Protein 4YMY (pdb70)

Radius of gyration: 15.15 Å; Cα contacts (8 Å, |Δi|>4): 437; chains: 1; bounding box: 40×34×37 Å

Organism: Arabidopsis thaliana (NCBI:txid3702)

GO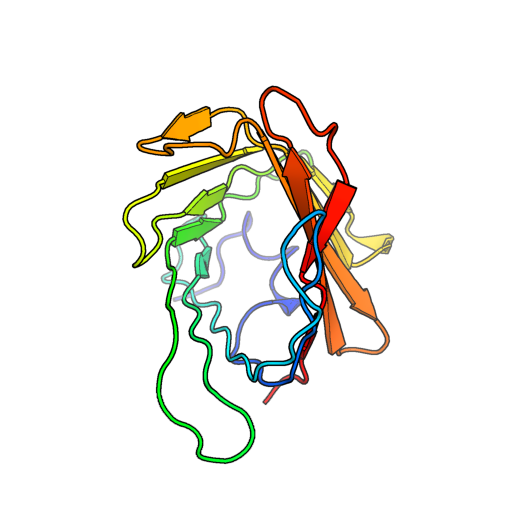 terms:
  GO:0062213 peroxynitrite isomerase activity (F, EXP)
  GO:0005829 cytosol (C, HDA)

Structure (mmCIF, N/CA/C/O backbone):
data_4YMY
#
_entry.id   4YMY
#
_cell.length_a   59.654
_cell.length_b   79.28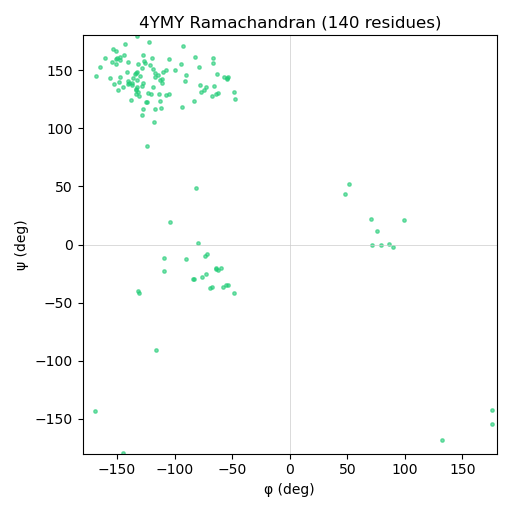5
_cell.length_c   36.409
_cell.angle_alpha   90.00
_cell.angle_beta   90.00
_cell.angle_gamma   90.00
#
_symmetry.space_group_name_H-M   'P 21 21 2'
#
loop_
_entity.id
_entity.type
_entity.pdbx_description
1 polymer 'UPF0678 fatty acid-binding protein-like protein At1g79260'
2 non-polymer GLYCEROL
3 water water
#
loop_
_atom_site.group_PDB
_atom_site.id
_atom_site.type_symbol
_atom_site.label_atom_id
_atom_site.label_alt_id
_atom_site.label_comp_id
_atom_site.label_asym_id
_atom_site.label_entity_id
_atom_site.label_seq_id
_atom_site.pdbx_PDB_ins_code
_atom_site.Cartn_x
_atom_site.Cartn_y
_atom_site.Cartn_z
_atom_site.occupancy
_atom_site.B_iso_or_equiv
_atom_site.auth_seq_id
_atom_site.auth_comp_id
_atom_site.auth_asym_id
_atom_site.auth_atom_id
_atom_site.pdbx_PDB_model_num
ATOM 1 N N . PRO A 1 22 ? -11.910 68.379 29.627 1.00 42.19 14 PRO A N 1
ATOM 2 C CA . PRO A 1 22 ? -12.590 67.655 28.539 1.00 33.53 14 PRO A CA 1
ATOM 3 C C . PRO A 1 22 ? -11.971 66.299 28.190 1.00 25.96 14 PRO A C 1
ATOM 4 O O . PRO A 1 22 ? -10.746 66.133 28.244 1.00 26.09 14 PRO A O 1
ATOM 8 N N . PRO A 1 23 ? -12.806 65.348 27.841 1.00 25.59 15 PRO A N 1
ATOM 9 C CA . PRO A 1 23 ? -12.230 64.074 27.444 1.00 22.22 15 PRO A CA 1
ATOM 10 C C . PRO A 1 23 ? -11.450 64.198 26.147 1.00 17.65 15 PRO A C 1
ATOM 11 O O . PRO A 1 23 ? -11.745 65.053 25.314 1.00 19.66 15 PRO A O 1
ATOM 15 N N . VAL A 1 24 ? -10.489 63.292 25.923 1.00 17.10 16 VAL A N 1
ATOM 16 C CA . VAL A 1 24 ? -9.794 63.217 24.696 1.00 15.13 16 VAL A CA 1
ATOM 17 C C . VAL A 1 24 ? -10.725 62.751 23.566 1.00 14.07 16 VAL A C 1
ATOM 18 O O . VAL A 1 24 ? -11.386 61.713 23.688 1.00 16.14 16 VAL A O 1
ATOM 22 N N . HIS A 1 25 ? -10.768 63.480 22.474 1.00 12.78 17 HIS A N 1
ATOM 23 C CA . HIS A 1 25 ? -11.604 63.133 21.347 1.00 12.32 17 HIS A CA 1
ATOM 24 C C . HIS A 1 25 ? -11.126 61.783 20.786 1.00 11.94 17 HIS A C 1
ATOM 25 O O . HIS A 1 25 ? -9.917 61.538 20.713 1.00 12.39 17 HIS A O 1
ATOM 32 N N . PRO A 1 26 ? -12.025 60.947 20.261 1.00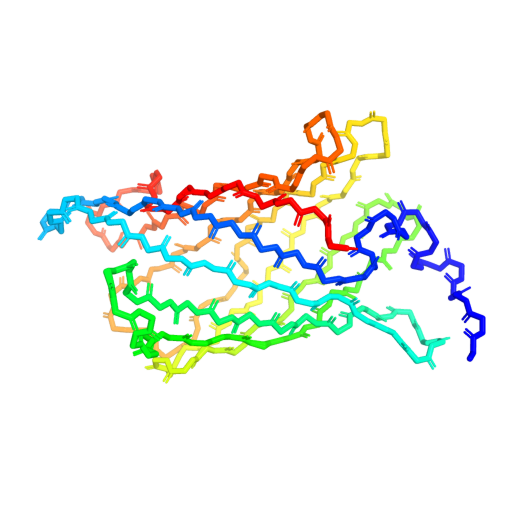 12.71 18 PRO A N 1
ATOM 33 C CA . PRO A 1 26 ? -11.611 59.672 19.657 1.00 13.21 18 PRO A CA 1
ATOM 34 C C . PRO A 1 26 ? -10.554 59.856 18.603 1.00 11.94 18 PRO A C 1
ATOM 35 O O . PRO A 1 26 ? -9.778 58.839 18.357 1.00 12.55 18 PRO A O 1
ATOM 39 N N . PHE A 1 27 ? -10.550 60.936 17.801 1.00 11.52 19 PHE A N 1
ATOM 40 C CA . PHE A 1 27 ? -9.545 61.073 16.757 1.00 11.06 19 PHE A CA 1
ATOM 41 C C . PHE A 1 27 ? -8.160 61.404 17.322 1.00 10.71 19 PHE A C 1
ATOM 42 O O . PHE A 1 27 ? -7.162 61.167 16.666 1.00 11.73 19 PHE A O 1
ATOM 50 N N . VAL A 1 28 ? -8.145 62.017 18.514 1.00 11.45 20 VAL A N 1
ATOM 51 C CA . VAL A 1 28 ? -6.893 62.396 19.167 1.00 11.10 20 VAL A CA 1
ATOM 52 C C . VAL A 1 28 ? -6.289 61.261 19.953 1.00 11.79 20 VAL A C 1
ATOM 53 O O . VAL A 1 28 ? -5.078 61.188 20.145 1.00 12.03 20 VAL A O 1
ATOM 57 N N . ALA A 1 29 ? -7.142 60.345 20.470 1.00 12.52 21 ALA A N 1
ATOM 58 C CA . ALA A 1 29 ? -6.670 59.288 21.349 1.00 13.95 21 ALA A CA 1
ATOM 59 C C . ALA A 1 29 ? -5.441 58.518 20.844 1.00 12.64 21 ALA A C 1
ATOM 60 O O . ALA A 1 29 ? -4.583 58.231 21.650 1.00 13.58 21 ALA A O 1
ATOM 62 N N . PRO A 1 30 ? -5.356 58.173 19.543 1.00 12.96 22 PRO A N 1
ATOM 63 C CA . PRO A 1 30 ? -4.161 57.433 19.116 1.00 13.57 22 PRO A CA 1
ATOM 64 C C . PRO A 1 30 ? -2.854 58.189 19.296 1.00 13.09 22 PRO A C 1
ATOM 65 O O . PRO A 1 30 ? -1.782 57.576 19.304 1.00 15.08 22 PRO A O 1
ATOM 69 N N . LEU A 1 31 ? -2.925 59.510 19.370 1.00 12.15 23 LEU A N 1
ATOM 70 C CA . LEU A 1 31 ? -1.765 60.381 19.568 1.00 11.97 23 LEU A CA 1
ATOM 71 C C . LEU A 1 31 ? -1.696 60.911 20.990 1.00 11.78 23 LEU A C 1
ATOM 72 O O . LEU A 1 31 ? -0.966 61.861 21.257 1.00 12.07 23 LEU A O 1
ATOM 77 N N . SER A 1 32 ? -2.382 60.256 21.944 1.00 12.18 24 SER A N 1
ATOM 78 C CA . SER A 1 32 ? -2.391 60.778 23.298 1.00 13.17 24 SER A CA 1
ATOM 79 C C . SER A 1 32 ? -1.015 60.760 23.914 1.00 13.07 24 SER A C 1
ATOM 80 O O . SER A 1 32 ? -0.794 61.563 24.837 1.00 13.63 24 SER A O 1
ATOM 83 N N . TYR A 1 33 ? -0.077 59.933 23.408 1.00 13.38 25 TYR A N 1
ATOM 84 C CA . TYR A 1 33 ? 1.287 59.914 23.909 1.00 14.08 25 TYR A CA 1
ATOM 85 C C . TYR A 1 33 ? 1.976 61.272 23.753 1.00 13.24 25 TYR A C 1
ATOM 86 O O . TYR A 1 33 ? 2.959 61.528 24.432 1.00 15.14 25 TYR A O 1
ATOM 95 N N . LEU A 1 34 ? 1.477 62.138 22.857 1.00 11.88 26 LEU A N 1
ATOM 96 C CA . LEU A 1 34 ? 2.068 63.471 22.699 1.00 11.38 26 LEU A CA 1
ATOM 97 C C . LEU A 1 34 ? 1.696 64.430 23.797 1.00 10.83 26 LEU A C 1
ATOM 98 O O . LEU A 1 34 ? 2.392 65.421 24.022 1.00 11.01 26 LEU A O 1
ATOM 103 N N . LEU A 1 35 ? 0.536 64.249 24.407 1.00 11.25 27 LEU A N 1
ATOM 104 C CA . LEU A 1 35 ? -0.034 65.278 25.265 1.00 11.42 27 LEU A CA 1
ATOM 105 C C . LEU A 1 35 ? 0.838 65.521 26.467 1.00 11.45 27 LEU A C 1
ATOM 106 O O . LEU A 1 35 ? 1.198 64.571 27.188 1.00 13.56 27 LEU A O 1
ATOM 111 N N . GLY A 1 36 ? 1.164 66.780 26.724 1.00 11.27 28 GLY A N 1
ATOM 112 C CA . GLY A 1 36 ? 2.072 67.159 27.789 1.00 12.20 28 GLY A CA 1
ATOM 113 C C . GLY A 1 36 ? 3.108 68.140 27.288 1.00 9.82 28 GLY A C 1
ATOM 114 O O . GLY A 1 36 ? 2.978 68.704 26.211 1.00 11.10 28 GLY A O 1
ATOM 115 N N . THR A 1 37 ? 4.114 68.339 28.120 1.00 9.95 29 THR A N 1
ATOM 116 C CA . THR A 1 37 ? 5.200 69.260 27.819 1.00 9.99 29 THR A CA 1
ATOM 117 C C . THR A 1 37 ? 6.484 68.462 27.725 1.00 9.58 29 THR A C 1
ATOM 118 O O . THR A 1 37 ? 6.697 67.503 28.500 1.00 10.43 29 THR A O 1
ATOM 122 N N . TRP A 1 38 ? 7.354 68.868 26.818 1.00 9.70 30 TRP A N 1
ATOM 123 C CA . TRP A 1 38 ? 8.564 68.189 26.449 1.00 9.79 30 TRP A CA 1
ATOM 124 C C . TRP A 1 38 ? 9.700 69.207 26.430 1.00 9.73 30 TRP A C 1
ATOM 125 O O . TRP A 1 38 ? 9.493 70.333 25.972 1.00 10.44 30 TRP A O 1
ATOM 136 N N . ARG A 1 39 ? 10.893 68.816 26.881 1.00 9.50 31 ARG A N 1
ATOM 137 C CA . ARG A 1 39 ? 12.032 69.743 26.818 1.00 9.56 31 ARG A CA 1
ATOM 138 C C . ARG A 1 39 ? 13.282 68.973 26.425 1.00 9.50 31 ARG A C 1
ATOM 139 O O . ARG A 1 39 ? 13.546 67.877 26.985 1.00 10.18 31 ARG A O 1
ATOM 147 N N . GLY A 1 40 ? 14.080 69.536 25.553 1.00 10.12 32 GLY A N 1
ATOM 148 C CA . GLY A 1 40 ? 15.352 68.924 25.190 1.00 10.82 32 GLY A CA 1
ATOM 149 C C . GLY A 1 40 ? 16.201 69.867 24.382 1.00 10.57 32 GLY A C 1
ATOM 150 O O . GLY A 1 40 ? 16.191 71.075 24.630 1.00 11.57 32 GLY A O 1
ATOM 151 N N . GLN A 1 41 ? 16.910 69.314 23.428 1.00 12.14 33 GLN A N 1
ATOM 152 C CA . GLN A 1 41 ? 17.858 70.109 22.670 1.00 13.66 33 GLN A CA 1
ATOM 153 C C . GLN A 1 41 ? 17.983 69.544 21.308 1.00 12.29 33 GLN A C 1
ATOM 154 O O . GLN A 1 41 ? 17.614 68.385 21.052 1.00 13.08 33 GLN A O 1
ATOM 160 N N . GLY A 1 42 ? 18.463 70.388 20.424 1.00 13.44 34 GLY A N 1
ATOM 161 C CA . GLY A 1 42 ? 18.604 70.006 19.041 1.00 14.26 34 GLY A CA 1
ATOM 162 C C . GLY A 1 42 ? 19.816 70.606 18.380 1.00 14.07 34 GLY A C 1
ATOM 163 O O . GLY A 1 42 ? 20.587 71.341 19.008 1.00 14.66 34 GLY A O 1
ATOM 164 N N . GLU A 1 43 ? 19.971 70.286 17.126 1.00 15.71 35 GLU A N 1
ATOM 165 C CA . GLU A 1 43 ? 21.088 70.736 16.318 1.00 16.78 35 GLU A CA 1
ATOM 166 C C . GLU A 1 43 ? 20.575 71.082 14.967 1.00 16.59 35 GLU A C 1
ATOM 167 O O . GLU A 1 43 ? 19.740 70.373 14.402 1.00 16.77 35 GLU A O 1
ATOM 173 N N . GLY A 1 44 ? 21.078 72.178 14.396 1.00 17.17 36 GLY A N 1
ATOM 174 C CA . GLY A 1 44 ? 20.770 72.570 13.029 1.00 17.60 36 GLY A CA 1
ATOM 175 C C . GLY A 1 44 ? 22.025 72.614 12.182 1.00 18.88 36 GLY A C 1
ATOM 176 O O . GLY A 1 44 ? 23.130 72.946 12.684 1.00 19.59 36 GLY A O 1
ATOM 177 N N . GLU A 1 45 ? 21.852 72.376 10.921 1.00 19.36 37 GLU A N 1
ATOM 178 C CA . GLU A 1 45 ? 22.909 72.483 9.944 1.00 21.84 37 GLU A CA 1
ATOM 179 C C . GLU A 1 45 ? 22.303 72.424 8.589 1.00 21.66 37 GLU A C 1
ATOM 180 O O . GLU A 1 45 ? 21.384 71.633 8.370 1.00 22.28 37 GLU A O 1
ATOM 186 N N . TYR A 1 46 ? 22.857 73.165 7.632 1.00 21.95 38 TYR A N 1
ATOM 187 C CA . TYR A 1 46 ? 22.273 73.207 6.288 1.00 22.50 38 TYR A CA 1
ATOM 188 C C . TYR A 1 46 ? 23.355 73.807 5.398 1.00 25.26 38 TYR A C 1
ATOM 189 O O . TYR A 1 46 ? 24.164 74.590 5.914 1.00 26.81 38 TYR A O 1
ATOM 198 N N . PRO A 1 47 ? 23.371 73.475 4.079 1.00 25.75 39 PRO A N 1
ATOM 199 C CA . PRO A 1 47 ? 24.324 74.202 3.232 1.00 29.53 39 PRO A CA 1
ATOM 200 C C . PRO A 1 47 ? 24.259 75.689 3.460 1.00 31.41 39 PRO A C 1
ATOM 201 O O . PRO A 1 47 ? 23.186 76.321 3.444 1.00 32.80 39 PRO A O 1
ATOM 205 N N . THR A 1 48 ? 25.453 76.271 3.651 1.00 34.33 40 THR A N 1
ATOM 206 C CA . THR A 1 48 ? 25.682 77.705 3.979 1.00 38.46 40 THR A CA 1
ATOM 207 C C . THR A 1 48 ? 25.302 78.182 5.403 1.00 35.35 40 THR A C 1
ATOM 208 O O . THR A 1 48 ? 25.519 79.365 5.740 1.00 42.81 40 THR A O 1
ATOM 212 N N . ILE A 1 49 ? 24.801 77.284 6.222 1.00 31.01 41 ILE A N 1
ATOM 213 C CA . ILE A 1 49 ? 24.452 77.559 7.562 1.00 30.65 41 ILE A CA 1
ATOM 214 C C . ILE A 1 49 ? 25.318 76.692 8.482 1.00 29.51 41 ILE A C 1
ATOM 215 O O . ILE A 1 49 ? 25.011 75.470 8.649 1.00 29.48 41 ILE A O 1
ATOM 220 N N . PRO A 1 50 ? 26.314 77.312 9.137 1.00 29.91 42 PRO A N 1
ATOM 221 C CA . PRO A 1 50 ? 27.153 76.551 10.040 1.00 27.30 42 PRO A CA 1
ATOM 222 C C . PRO A 1 50 ? 26.352 75.861 11.136 1.00 23.60 42 PRO A C 1
ATOM 223 O O . PRO A 1 50 ? 25.327 76.369 11.543 1.00 25.47 42 PRO A O 1
ATOM 227 N N . SER A 1 51 ? 26.796 74.657 11.515 1.00 25.02 43 SER A N 1
ATOM 228 C CA . SER A 1 51 ? 26.106 73.936 12.566 1.00 24.09 43 SER A CA 1
ATOM 229 C C . SER A 1 51 ? 25.927 74.721 13.840 1.00 22.18 43 SER A C 1
ATOM 230 O O . SER A 1 51 ? 26.802 75.502 14.240 1.00 25.10 43 SER A O 1
ATOM 233 N N . PHE A 1 52 ? 24.790 74.516 14.497 1.00 20.93 44 PHE A N 1
ATOM 234 C CA . PHE A 1 52 ? 24.480 75.217 15.719 1.00 19.99 44 PHE A CA 1
ATOM 235 C C . PHE A 1 52 ? 23.596 74.288 16.565 1.00 18.88 44 PHE A C 1
ATOM 236 O O . PHE A 1 52 ? 23.028 73.343 16.080 1.00 20.20 44 PHE A O 1
ATOM 244 N N . ARG A 1 53 ? 23.557 74.583 17.837 1.00 17.87 45 ARG A N 1
ATOM 245 C CA A ARG A 1 53 ? 22.726 73.870 18.793 0.55 17.00 45 ARG A CA 1
ATOM 246 C CA B ARG A 1 53 ? 22.732 73.871 18.796 0.45 16.86 45 ARG A CA 1
ATOM 247 C C . ARG A 1 53 ? 21.738 74.790 19.467 1.00 16.61 45 ARG A C 1
ATOM 248 O O . ARG A 1 53 ? 21.945 75.989 19.505 1.00 19.65 45 ARG A O 1
ATOM 263 N N . TYR A 1 54 ? 20.650 74.217 20.001 1.00 14.77 46 TYR A N 1
ATOM 264 C CA . TYR A 1 54 ? 19.611 75.027 20.592 1.00 14.74 46 TYR A CA 1
ATOM 265 C C . TYR A 1 54 ? 18.870 74.167 21.636 1.00 12.96 46 TYR A C 1
ATOM 266 O O . TYR A 1 54 ? 18.855 72.960 21.553 1.00 13.84 46 TYR A O 1
ATOM 275 N N . GLY A 1 55 ? 18.236 74.856 22.571 1.00 12.46 47 GLY A N 1
ATOM 276 C CA . GLY A 1 55 ? 17.281 74.204 23.447 1.00 11.80 47 GLY A CA 1
ATOM 277 C C . GLY A 1 55 ? 15.873 74.348 22.896 1.00 10.86 47 GLY A C 1
ATOM 278 O O . GLY A 1 55 ? 15.603 75.276 22.133 1.00 11.39 47 GLY A O 1
ATOM 279 N N . GLU A 1 56 ? 14.999 73.431 23.276 1.00 10.57 48 GLU A N 1
ATOM 280 C CA . GLU A 1 56 ? 13.639 73.427 22.731 1.00 10.32 48 GLU A CA 1
ATOM 281 C C . GLU A 1 56 ? 12.661 72.923 23.753 1.00 9.72 48 GLU A C 1
ATOM 282 O O . GLU A 1 56 ? 12.936 71.973 24.499 1.00 10.34 48 GLU A O 1
ATOM 288 N N . GLU A 1 57 ? 11.464 73.509 23.743 1.00 9.73 49 GLU A N 1
ATOM 289 C CA . GLU A 1 57 ? 10.330 73.077 24.564 1.00 9.70 49 GLU A CA 1
ATOM 290 C C . GLU A 1 57 ? 9.115 73.001 23.657 1.00 9.70 49 GLU A C 1
ATOM 291 O O . GLU A 1 57 ? 8.870 73.915 22.857 1.00 11.13 49 GLU A O 1
ATOM 297 N N . ILE A 1 58 ? 8.343 71.923 23.783 1.00 10.10 50 ILE A N 1
ATOM 298 C CA . ILE A 1 58 ? 7.107 71.721 23.043 1.00 10.32 50 ILE A CA 1
ATOM 299 C C . ILE A 1 58 ? 5.996 71.388 23.993 1.00 10.08 50 ILE A C 1
ATOM 300 O O . ILE A 1 58 ? 6.177 70.552 24.901 1.00 11.28 50 ILE A O 1
ATOM 305 N N . ARG A 1 59 ? 4.833 71.974 23.802 1.00 10.13 51 ARG A N 1
ATOM 306 C CA A ARG A 1 59 ? 3.636 71.550 24.509 0.29 10.48 51 ARG A CA 1
ATOM 307 C CA B ARG A 1 59 ? 3.627 71.561 24.513 0.71 10.32 51 ARG A CA 1
ATOM 308 C C . ARG A 1 59 ? 2.583 71.136 23.506 1.00 9.90 51 ARG A C 1
ATOM 309 O O . ARG A 1 59 ? 2.296 71.853 22.538 1.00 10.82 51 ARG A O 1
ATOM 324 N N . PHE A 1 60 ? 1.984 69.980 23.764 1.00 9.69 52 PHE A N 1
ATOM 325 C CA . PHE A 1 60 ? 0.804 69.497 23.059 1.00 9.78 52 PHE A CA 1
ATOM 326 C C . PHE A 1 60 ? -0.352 69.471 24.036 1.00 10.09 52 PHE A C 1
ATOM 327 O O . PHE A 1 60 ? -0.224 68.896 25.133 1.00 11.02 52 PHE A O 1
ATOM 335 N N . SER A 1 61 ? -1.475 70.059 23.656 1.00 9.95 53 SER A N 1
ATOM 336 C CA . SER A 1 61 ? -2.635 70.150 24.522 1.00 10.82 53 SER A CA 1
ATOM 337 C C . SER A 1 61 ? -3.904 69.982 23.698 1.00 10.09 53 SER A C 1
ATOM 338 O O . SER A 1 61 ? -3.858 69.956 22.476 1.00 10.27 53 SER A O 1
ATOM 341 N N . HIS A 1 62 ? -5.043 69.884 24.372 1.00 11.43 54 HIS A N 1
ATOM 342 C CA . HIS A 1 62 ? -6.298 69.745 23.631 1.00 11.42 54 HIS A CA 1
ATOM 343 C C . HIS A 1 62 ? -7.432 70.301 24.475 1.00 12.14 54 HIS A C 1
ATOM 344 O O . HIS A 1 62 ? -7.295 70.497 25.674 1.00 13.81 54 HIS A O 1
ATOM 351 N N . SER A 1 63 ? -8.590 70.454 23.811 1.00 12.66 55 SER A N 1
ATOM 352 C CA A SER A 1 63 ? -9.795 70.951 24.485 0.54 14.96 55 SER A CA 1
ATOM 353 C CA B SER A 1 63 ? -9.814 70.994 24.404 0.46 13.79 55 SER A CA 1
ATOM 354 C C . SER A 1 63 ? -11.011 70.120 24.098 1.00 14.24 55 SER A C 1
ATOM 355 O O . SER A 1 63 ? -12.134 70.625 24.056 1.00 16.31 55 SER A O 1
ATOM 360 N N . GLY A 1 64 ? -10.790 68.835 23.810 1.00 13.39 56 GLY A N 1
ATOM 361 C CA . GLY A 1 64 ? -11.874 67.887 23.506 1.00 13.81 56 GLY A CA 1
ATOM 362 C C . GLY A 1 64 ? -12.325 67.844 22.076 1.00 13.18 56 GLY A C 1
ATOM 363 O O . GLY A 1 64 ? -13.245 67.103 21.728 1.00 14.84 56 GLY A O 1
ATOM 364 N N . LYS A 1 65 ? -11.697 68.643 21.231 1.00 12.78 57 LYS A N 1
ATOM 365 C CA . LYS A 1 65 ? -11.989 68.660 19.797 1.00 12.82 57 LYS A CA 1
ATOM 366 C C . LYS A 1 65 ? -11.038 67.689 19.098 1.00 11.77 57 LYS A C 1
ATOM 367 O O . LYS A 1 65 ? -10.056 67.232 19.707 1.00 11.44 57 LYS A O 1
ATOM 373 N N . PRO A 1 66 ? -11.248 67.412 17.807 1.00 11.77 58 PRO A N 1
ATOM 374 C CA . PRO A 1 66 ? -10.353 66.501 17.081 1.00 11.19 58 PRO A CA 1
ATOM 375 C C . PRO A 1 66 ? -9.094 67.192 16.621 1.00 10.29 58 PRO A C 1
ATOM 376 O O . PRO A 1 66 ? -8.698 67.119 15.442 1.00 11.31 58 PRO A O 1
ATOM 380 N N . VAL A 1 67 ? -8.461 67.906 17.537 1.00 9.88 59 VAL A N 1
ATOM 381 C CA . VAL A 1 67 ? -7.338 68.794 17.244 1.00 9.77 59 VAL A CA 1
ATOM 382 C C . VAL A 1 67 ? -6.441 68.788 18.468 1.00 9.39 59 VAL A C 1
ATOM 383 O O . VAL A 1 67 ? -6.906 68.812 19.610 1.00 10.84 59 VAL A O 1
ATOM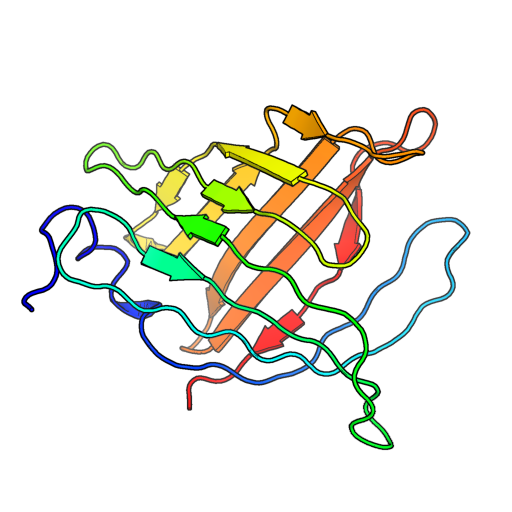 387 N N . ILE A 1 68 ? -5.127 68.775 18.211 1.00 9.28 60 ILE A N 1
ATOM 388 C CA . ILE A 1 68 ? -4.116 68.932 19.243 1.00 9.49 60 ILE A CA 1
ATOM 389 C C . ILE A 1 68 ? -3.425 70.272 18.990 1.00 8.93 60 ILE A C 1
ATOM 390 O O . ILE A 1 68 ? -2.904 70.506 17.903 1.00 9.92 60 ILE A O 1
ATOM 395 N N . ALA A 1 69 ? -3.436 71.157 19.989 1.00 8.89 61 ALA A N 1
ATOM 396 C CA . ALA A 1 69 ? -2.694 72.408 19.902 1.00 9.07 61 ALA A CA 1
ATOM 397 C C . ALA A 1 69 ? -1.217 72.126 20.176 1.00 8.73 61 ALA A C 1
ATOM 398 O O . ALA A 1 69 ? -0.881 71.384 21.082 1.00 10.24 61 ALA A O 1
ATOM 400 N N . TYR A 1 70 ? -0.368 72.754 19.371 1.00 8.86 62 TYR A N 1
ATOM 401 C CA . TYR A 1 70 ? 1.077 72.628 19.405 1.00 8.74 62 TYR A CA 1
ATOM 402 C C . TYR A 1 70 ? 1.682 74.005 19.658 1.00 8.74 62 TYR A C 1
ATOM 403 O O . TYR A 1 70 ? 1.361 74.960 18.923 1.00 9.20 62 TYR A O 1
ATOM 412 N N . THR A 1 71 ? 2.571 74.119 20.619 1.00 8.84 63 THR A N 1
ATOM 413 C CA . THR A 1 71 ? 3.317 75.337 20.845 1.00 10.58 63 THR A CA 1
ATOM 414 C C . THR A 1 71 ? 4.747 74.979 21.110 1.00 11.29 63 THR A C 1
ATOM 415 O O . THR A 1 71 ? 5.036 73.980 21.806 1.00 14.80 63 THR A O 1
ATOM 422 N N . GLN A 1 72 ? 5.662 75.734 20.559 1.00 10.88 64 GLN A N 1
ATOM 423 C CA . GLN A 1 72 ? 7.085 75.419 20.640 1.00 10.48 64 GLN A CA 1
ATOM 424 C C . GLN A 1 72 ? 7.880 76.675 20.820 1.00 10.23 64 GLN A C 1
ATOM 425 O O . GLN A 1 72 ? 7.503 77.763 20.314 1.00 10.98 64 GLN A O 1
ATOM 431 N N . LYS A 1 73 ? 8.984 76.569 21.523 1.00 10.64 65 LYS A N 1
ATOM 432 C CA A LYS A 1 73 ? 9.950 77.644 21.590 0.50 11.33 65 LYS A CA 1
ATOM 433 C CA B LYS A 1 73 ? 9.949 77.649 21.586 0.50 11.32 65 LYS A CA 1
ATOM 434 C C . LYS A 1 73 ? 11.336 77.061 21.658 1.00 11.06 65 LYS A C 1
ATOM 435 O O . LYS A 1 73 ? 11.552 75.938 22.074 1.00 11.24 65 LYS A O 1
ATOM 446 N N . THR A 1 74 ? 12.284 77.878 21.226 1.00 11.58 66 THR A N 1
ATOM 447 C CA . THR A 1 74 ? 13.681 77.543 21.297 1.00 11.73 66 THR A CA 1
ATOM 448 C C . THR A 1 74 ? 14.484 78.632 21.984 1.00 12.42 66 THR A C 1
ATOM 449 O O . THR A 1 74 ? 14.000 79.775 22.131 1.00 13.77 66 THR A O 1
ATOM 453 N N . TRP A 1 75 ? 15.685 78.284 22.407 1.00 12.67 67 TRP A N 1
ATOM 454 C CA . TRP A 1 75 ? 16.559 79.238 23.116 1.00 13.60 67 TRP A CA 1
ATOM 455 C C . TRP A 1 75 ? 17.991 78.888 22.853 1.00 14.47 67 TRP A C 1
ATOM 456 O O . TRP A 1 75 ? 18.348 77.777 22.415 1.00 14.95 67 TRP A O 1
ATOM 467 N N . LYS A 1 76 ? 18.855 79.831 23.206 1.00 16.95 68 LYS A N 1
ATOM 468 C CA . LYS A 1 76 ? 20.316 79.601 23.235 1.00 19.59 68 LYS A CA 1
ATOM 469 C C . LYS A 1 76 ? 20.661 78.749 24.450 1.00 18.52 68 LYS A C 1
ATOM 470 O O . LYS A 1 76 ? 20.260 79.045 25.571 1.00 20.05 68 LYS A O 1
ATOM 476 N N . LEU A 1 77 ? 21.480 77.707 24.267 1.00 20.37 69 LEU A N 1
ATOM 477 C CA . LEU A 1 77 ? 21.878 76.804 25.421 1.00 21.84 69 LEU A CA 1
ATOM 478 C C . LEU A 1 77 ? 22.519 77.403 26.537 1.00 29.62 69 LEU A C 1
ATOM 479 O O . LEU A 1 77 ? 22.354 76.987 27.713 1.00 31.82 69 LEU A O 1
ATOM 484 N N . GLU A 1 78 ? 23.352 78.390 26.315 1.00 31.93 70 GLU A N 1
ATOM 485 C CA A GLU A 1 78 ? 24.278 78.814 27.339 0.52 40.29 70 GLU A CA 1
ATOM 486 C CA B GLU A 1 78 ? 24.210 78.686 27.440 0.48 37.44 70 GLU A CA 1
ATOM 487 C C . GLU A 1 78 ? 23.536 79.688 28.350 1.00 37.38 70 GLU A C 1
ATOM 488 O O . GLU A 1 78 ? 23.821 79.743 29.563 1.00 46.76 70 GLU A O 1
ATOM 499 N N . SER A 1 79 ? 22.668 80.487 27.790 1.00 28.03 71 SER A N 1
ATOM 500 C CA . SER A 1 79 ? 22.027 81.529 28.525 1.00 28.04 71 SER A CA 1
ATOM 501 C C . SER A 1 79 ? 20.543 81.292 28.789 1.00 25.31 71 SER A C 1
ATOM 502 O O . SER A 1 79 ? 19.947 81.966 29.641 1.00 29.56 71 SER A O 1
ATOM 505 N N . GLY A 1 80 ? 19.890 80.454 27.979 1.00 22.03 72 GLY A N 1
ATOM 506 C CA . GLY A 1 80 ? 18.467 80.394 27.953 1.00 22.04 72 GLY A CA 1
ATOM 507 C C . GLY A 1 80 ? 17.791 81.553 27.233 1.00 19.37 72 GLY A C 1
ATOM 508 O O . GLY A 1 80 ? 16.575 81.713 27.322 1.00 22.25 72 GLY A O 1
ATOM 509 N N . ALA A 1 81 ? 18.573 82.383 26.496 1.00 19.72 73 ALA A N 1
ATOM 510 C CA . ALA A 1 81 ? 17.976 83.523 25.802 1.00 20.17 73 ALA A CA 1
ATOM 511 C C . ALA A 1 81 ? 16.965 83.085 24.748 1.00 17.11 73 ALA A C 1
ATOM 512 O O . ALA A 1 81 ? 17.311 82.209 23.942 1.00 17.59 73 ALA A O 1
ATOM 514 N N . PRO A 1 82 ? 15.753 83.660 24.726 1.00 18.26 74 PRO A N 1
ATOM 515 C CA . PRO A 1 82 ? 14.795 83.242 23.697 1.00 17.37 74 PRO A CA 1
ATOM 516 C C . PRO A 1 82 ? 15.361 83.362 22.281 1.00 16.38 74 PRO A C 1
ATOM 517 O O . PRO A 1 82 ? 16.069 84.297 21.952 1.00 18.66 74 PRO A O 1
ATOM 521 N N . ALA A 1 83 ? 14.966 82.396 21.461 1.00 15.80 75 ALA A N 1
ATOM 522 C CA . ALA A 1 83 ? 15.305 82.376 20.071 1.00 16.13 75 ALA A CA 1
ATOM 523 C C . ALA A 1 83 ? 14.048 82.494 19.222 1.00 16.14 75 ALA A C 1
ATOM 524 O O . ALA A 1 83 ? 13.635 83.624 18.931 1.00 20.49 75 ALA A O 1
ATOM 526 N N . LEU A 1 84 ? 13.443 81.410 18.845 1.00 13.61 76 LEU A N 1
ATOM 527 C CA . LEU A 1 84 ? 12.291 81.413 17.970 1.00 13.07 76 LEU A CA 1
ATOM 528 C C . LEU A 1 84 ? 11.106 80.717 18.635 1.00 11.63 76 LEU A C 1
ATOM 529 O O . LEU A 1 84 ? 11.220 80.163 19.736 1.00 12.32 76 LEU A O 1
ATOM 534 N N . ALA A 1 85 ? 9.977 80.777 17.940 1.00 10.88 77 ALA A N 1
ATOM 535 C CA . ALA A 1 85 ? 8.761 80.111 18.437 1.00 10.81 77 ALA A CA 1
ATOM 536 C C . ALA A 1 85 ? 7.907 79.713 17.243 1.00 10.43 77 ALA A C 1
ATOM 537 O O . ALA A 1 85 ? 7.962 80.344 16.184 1.00 11.28 77 ALA A O 1
ATOM 539 N N . GLU A 1 86 ? 7.077 78.703 17.441 1.00 9.72 78 GLU A N 1
ATOM 540 C CA . GLU A 1 86 ? 6.080 78.345 16.468 1.00 10.03 78 GLU A CA 1
ATOM 541 C C . GLU A 1 86 ? 4.875 77.801 17.175 1.00 9.83 78 GLU A C 1
ATOM 542 O O . GLU A 1 86 ? 4.946 77.364 18.321 1.00 11.29 78 GLU A O 1
ATOM 548 N N . SER A 1 87 ? 3.738 77.797 16.465 1.00 9.72 79 SER A N 1
ATOM 549 C CA A SER A 1 87 ? 2.539 77.252 17.038 0.82 10.82 79 SER A CA 1
ATOM 550 C CA B SER A 1 87 ? 2.434 77.471 17.075 0.18 9.10 79 SER A CA 1
ATOM 551 C C . SER A 1 87 ? 1.586 76.838 15.949 1.00 9.12 79 SER A C 1
ATOM 552 O O . SER A 1 87 ? 1.651 77.274 14.815 1.00 10.89 79 SER A O 1
ATOM 557 N N . GLY A 1 88 ? 0.701 75.909 16.307 1.00 8.81 80 GLY A N 1
ATOM 558 C CA . GLY A 1 88 ? -0.248 75.442 15.344 1.00 9.64 80 GLY A CA 1
ATOM 559 C C . GLY A 1 88 ? -1.092 74.335 15.887 1.00 8.28 80 GLY A C 1
ATOM 560 O O . GLY A 1 88 ? -1.326 74.229 17.092 1.00 8.33 80 GLY A O 1
ATOM 561 N N . TYR A 1 89 ? -1.588 73.505 14.951 1.00 8.45 81 TYR A N 1
ATOM 562 C CA . TYR A 1 89 ? -2.645 72.541 15.256 1.00 8.49 81 TYR A CA 1
ATOM 563 C C . TYR A 1 89 ? -2.429 71.279 14.448 1.00 8.89 81 TYR A C 1
ATOM 564 O O . TYR A 1 89 ? -2.154 71.341 13.259 1.00 10.53 81 TYR A O 1
ATOM 573 N N . PHE A 1 90 ? -2.577 70.154 15.138 1.00 8.95 82 PHE A N 1
ATOM 574 C CA . PHE A 1 90 ? -2.472 68.801 14.554 1.00 9.23 82 PHE A CA 1
ATOM 575 C C . PHE A 1 90 ? -3.887 68.203 14.493 1.00 9.40 82 PHE A C 1
ATOM 576 O O . PHE A 1 90 ? -4.581 68.181 15.504 1.00 10.03 82 PHE A O 1
ATOM 584 N N . ARG A 1 91 ? -4.272 67.705 13.309 1.00 9.22 83 ARG A N 1
ATOM 585 C CA . ARG A 1 91 ? -5.617 67.199 13.059 1.00 9.96 83 ARG A CA 1
ATOM 586 C C . ARG A 1 91 ? -5.530 65.752 12.551 1.00 9.45 83 ARG A C 1
ATOM 587 O O . ARG A 1 91 ? -5.509 65.514 11.345 1.00 10.45 83 ARG A O 1
ATOM 595 N N . PRO A 1 92 ? -5.438 64.787 13.454 1.00 10.16 84 PRO A N 1
ATOM 596 C CA . PRO A 1 92 ? -5.371 63.366 13.066 1.00 10.37 84 PRO A CA 1
ATOM 597 C C . PRO A 1 92 ? -6.749 62.836 12.723 1.00 10.07 84 PRO A C 1
ATOM 598 O O . PRO A 1 92 ? -7.745 63.261 13.294 1.00 11.31 84 PRO A O 1
ATOM 602 N N . ARG A 1 93 ? -6.769 61.826 11.857 1.00 10.57 85 ARG A N 1
ATOM 603 C CA . ARG A 1 93 ? -8.018 61.141 11.482 1.00 10.84 85 ARG A CA 1
ATOM 604 C C . ARG A 1 93 ? -7.833 59.651 11.570 1.00 10.81 85 ARG A C 1
ATOM 605 O O . ARG A 1 93 ? -6.731 59.131 11.466 1.00 11.25 85 ARG A O 1
ATOM 613 N N . PRO A 1 94 ? -8.954 58.926 11.759 1.00 11.13 86 PRO A N 1
ATOM 614 C CA . PRO A 1 94 ? -8.842 57.481 12.117 1.00 12.28 86 PRO A CA 1
ATOM 615 C C . PRO A 1 94 ? -8.383 56.589 10.992 1.00 13.16 86 PRO A C 1
ATOM 616 O O . PRO A 1 94 ? -8.103 55.431 11.273 1.00 16.82 86 PRO A O 1
ATOM 620 N N . ASP A 1 95 ? -8.269 57.071 9.780 1.00 12.75 87 ASP A N 1
ATOM 621 C CA . ASP A 1 95 ? -7.632 56.331 8.703 1.00 14.11 87 ASP A CA 1
ATOM 622 C C . ASP A 1 95 ? -6.105 56.417 8.776 1.00 13.71 87 ASP A C 1
ATOM 623 O O . ASP A 1 95 ? -5.452 55.827 7.911 1.00 15.83 87 ASP A O 1
ATOM 628 N N . GLY A 1 96 ? -5.549 57.105 9.777 1.00 12.58 88 GLY A N 1
ATOM 629 C CA . GLY A 1 96 ? -4.111 57.257 9.870 1.00 12.46 88 GLY A CA 1
ATOM 630 C C . GLY A 1 96 ? -3.554 58.463 9.170 1.00 11.92 88 GLY A C 1
ATOM 631 O O . GLY A 1 96 ? -2.366 58.690 9.223 1.00 14.03 88 GLY A O 1
ATOM 632 N N . SER A 1 97 ? -4.402 59.246 8.512 1.00 11.67 89 SER A N 1
ATOM 633 C CA . SER A 1 97 ? -3.977 60.484 7.923 1.00 11.53 89 SER A CA 1
ATOM 634 C C . SER A 1 97 ? -3.946 61.590 8.980 1.00 10.33 89 SER A C 1
ATOM 635 O O . SER A 1 97 ? -4.556 61.502 10.043 1.00 11.31 89 SER A O 1
ATOM 638 N N . ILE A 1 98 ? -3.208 62.650 8.640 1.00 10.17 90 ILE A N 1
ATOM 639 C CA . ILE A 1 98 ? -3.092 63.797 9.543 1.00 9.77 90 ILE A CA 1
ATOM 640 C C . ILE A 1 98 ? -2.734 65.014 8.732 1.00 9.99 90 ILE A C 1
ATOM 641 O O . ILE A 1 98 ? -1.963 64.931 7.762 1.00 11.19 90 ILE A O 1
ATOM 646 N N . GLU A 1 99 ? -3.294 66.157 9.120 1.00 9.86 91 GLU A N 1
ATOM 647 C CA A GLU A 1 99 ? -2.813 67.447 8.604 0.58 10.93 91 GLU A CA 1
ATOM 648 C CA B GLU A 1 99 ? -2.934 67.484 8.609 0.42 9.80 91 GLU A CA 1
ATOM 649 C C . GLU A 1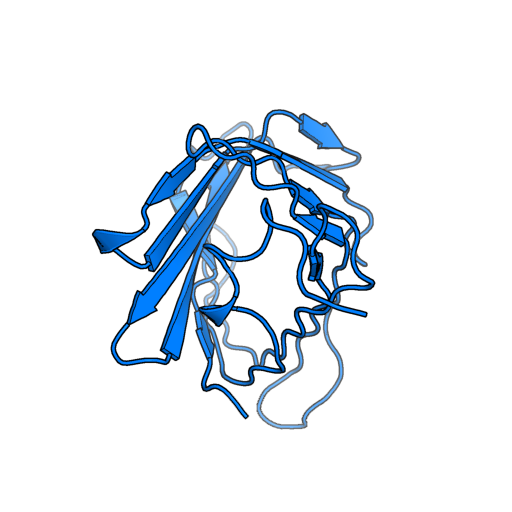 99 ? -2.413 68.304 9.794 1.00 10.25 91 GLU A C 1
ATOM 650 O O . GLU A 1 99 ? -2.965 68.178 10.896 1.00 11.31 91 GLU A O 1
ATOM 661 N N . VAL A 1 100 ? -1.411 69.122 9.543 1.00 10.64 92 VAL A N 1
ATOM 662 C CA . VAL A 1 100 ? -0.845 69.992 10.571 1.00 10.39 92 VAL A CA 1
ATOM 663 C C . VAL A 1 100 ? -0.693 71.373 9.964 1.00 10.04 92 VAL A C 1
ATOM 664 O O . VAL A 1 100 ? -0.197 71.503 8.841 1.00 11.51 92 VAL A O 1
ATOM 668 N N . VAL A 1 101 ? -1.108 72.403 10.694 1.00 9.80 93 VAL A N 1
ATOM 669 C CA . VAL A 1 101 ? -0.886 73.791 10.266 1.00 9.49 93 VAL A CA 1
ATOM 670 C C . VAL A 1 101 ? -0.028 74.463 11.309 1.00 9.27 93 VAL A C 1
ATOM 671 O O . VAL A 1 101 ? -0.269 74.340 12.509 1.00 9.98 93 VAL A O 1
ATOM 675 N N . ILE A 1 102 ? 0.971 75.207 10.840 1.00 9.55 94 ILE A N 1
ATOM 676 C CA . ILE A 1 102 ? 1.943 75.864 11.721 1.00 9.90 94 ILE A CA 1
ATOM 677 C C . ILE A 1 102 ? 2.210 77.274 11.231 1.00 9.87 94 ILE A C 1
ATOM 678 O O . ILE A 1 102 ? 2.375 77.513 10.041 1.00 12.43 94 ILE A O 1
ATOM 683 N N . ALA A 1 103 ? 2.256 78.194 12.199 1.00 9.09 95 ALA A N 1
ATOM 684 C CA . ALA A 1 103 ? 2.756 79.555 12.002 1.00 9.65 95 ALA A CA 1
ATOM 685 C C . ALA A 1 103 ? 4.032 79.702 12.792 1.00 9.22 95 ALA A C 1
ATOM 686 O O . ALA A 1 103 ? 4.124 79.217 13.926 1.00 10.05 95 ALA A O 1
ATOM 688 N N . CYS A 1 104 ? 5.015 80.416 12.237 1.00 10.32 96 CYS A N 1
ATOM 689 C CA A CYS A 1 104 ? 6.317 80.583 12.885 0.22 10.34 96 CYS A CA 1
ATOM 690 C CA B CYS A 1 104 ? 6.196 80.572 13.041 0.33 11.51 96 CYS A CA 1
ATOM 691 C CA C CYS A 1 104 ? 6.335 80.540 12.822 0.45 10.62 96 CYS A CA 1
ATOM 692 C C . CYS A 1 104 ? 6.596 82.037 13.156 1.00 10.22 96 CYS A C 1
ATOM 693 O O . CYS A 1 104 ? 6.202 82.922 12.387 1.00 11.32 96 CYS A O 1
ATOM 700 N N . SER A 1 105 ? 7.355 82.297 14.201 1.00 10.06 97 SER A N 1
ATOM 701 C CA . SER A 1 105 ? 7.696 83.655 14.589 1.00 10.17 97 SER A CA 1
ATOM 702 C C . SER A 1 105 ? 8.528 84.389 13.569 1.00 10.69 97 SER A C 1
ATOM 703 O O . SER A 1 105 ? 8.565 85.614 13.603 1.00 12.15 97 SER A O 1
ATOM 706 N N . THR A 1 106 ? 9.201 83.664 12.679 1.00 11.26 98 THR A N 1
ATOM 707 C CA . THR A 1 106 ? 9.935 84.282 11.595 1.00 13.12 98 THR A CA 1
ATOM 708 C C . THR A 1 106 ? 9.053 84.821 10.503 1.00 12.98 98 THR A C 1
ATOM 709 O O . THR A 1 106 ? 9.563 85.514 9.625 1.00 15.33 98 THR A O 1
ATOM 713 N N . GLY A 1 107 ? 7.756 84.512 10.528 1.00 11.51 99 GLY A N 1
ATOM 714 C CA . GLY A 1 107 ? 6.838 84.975 9.529 1.00 11.58 99 GLY A CA 1
ATOM 715 C C . GLY A 1 107 ? 6.496 84.003 8.455 1.00 11.88 99 GLY A C 1
ATOM 716 O O . GLY A 1 107 ? 6.005 84.418 7.418 1.00 15.45 99 GLY A O 1
ATOM 717 N N . LEU A 1 108 ? 6.663 82.726 8.658 1.00 13.10 100 LEU A N 1
ATOM 718 C CA . LEU A 1 108 ? 6.218 81.706 7.707 1.00 13.57 100 LEU A CA 1
ATOM 719 C C . LEU A 1 108 ? 4.979 81.006 8.202 1.00 11.58 100 LEU A C 1
ATOM 720 O O . LEU A 1 108 ? 4.698 80.973 9.409 1.00 12.50 100 LEU A O 1
ATOM 725 N N . VAL A 1 109 ? 4.270 80.395 7.268 1.00 11.84 101 VAL A N 1
ATOM 726 C CA . VAL A 1 109 ? 3.252 79.411 7.577 1.00 11.29 101 VAL A CA 1
ATOM 727 C C . VAL A 1 109 ? 3.537 78.146 6.793 1.00 10.38 101 VAL A C 1
ATOM 728 O O . VAL A 1 109 ? 4.154 78.158 5.727 1.00 11.40 101 VAL A O 1
ATOM 732 N N . GLU A 1 110 ? 2.994 77.036 7.306 1.00 10.24 102 GLU A N 1
ATOM 733 C CA . GLU A 1 110 ? 3.115 75.741 6.642 1.00 10.52 102 GLU A CA 1
ATOM 734 C C . GLU A 1 110 ? 1.814 74.996 6.760 1.00 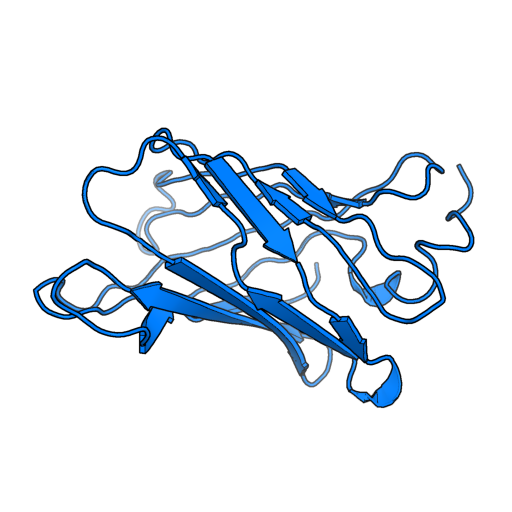10.13 102 GLU A C 1
ATOM 735 O O . GLU A 1 110 ? 1.196 74.982 7.835 1.00 10.62 102 GLU A O 1
ATOM 741 N N . VAL A 1 111 ? 1.441 74.310 5.680 1.00 11.01 103 VAL A N 1
ATOM 742 C CA . VAL A 1 111 ? 0.399 73.259 5.701 1.00 11.06 103 VAL A CA 1
ATOM 743 C C . VAL A 1 111 ? 1.126 71.957 5.451 1.00 10.70 103 VAL A C 1
ATOM 744 O O . VAL A 1 111 ? 1.748 71.796 4.393 1.00 11.67 103 VAL A O 1
ATOM 748 N N . GLN A 1 112 ? 1.073 71.055 6.437 1.00 10.46 104 GLN A N 1
ATOM 749 C CA . GLN A 1 112 ? 1.737 69.783 6.402 1.00 10.63 104 GLN A CA 1
ATOM 750 C C . GLN A 1 112 ? 0.696 68.675 6.299 1.00 10.60 104 GLN A C 1
ATOM 751 O O . GLN A 1 112 ? -0.324 68.737 6.999 1.00 11.38 104 GLN A O 1
ATOM 757 N N . LYS A 1 113 ? 0.948 67.646 5.477 1.00 10.37 105 LYS A N 1
ATOM 758 C CA . LYS A 1 113 ? 0.054 66.501 5.380 1.00 10.58 105 LYS A CA 1
ATOM 759 C C . LYS A 1 113 ? 0.855 65.227 5.430 1.00 9.88 105 LYS A C 1
ATOM 760 O O . LYS A 1 113 ? 1.960 65.160 4.902 1.00 10.92 105 LYS A O 1
ATOM 766 N N . GLY A 1 114 ? 0.260 64.190 6.000 1.00 10.12 106 GLY A N 1
ATOM 767 C CA . GLY A 1 114 ? 0.934 62.905 6.032 1.00 10.50 106 GLY A CA 1
ATOM 768 C C . GLY A 1 114 ? 0.152 61.901 6.810 1.00 9.92 106 GLY A C 1
ATOM 769 O O . GLY A 1 114 ? -1.071 61.836 6.718 1.00 10.43 106 GLY A O 1
ATOM 770 N N . THR A 1 115 ? 0.890 61.065 7.540 1.00 10.43 107 THR A N 1
ATOM 771 C CA . THR A 1 115 ? 0.325 59.904 8.170 1.00 11.05 107 THR A CA 1
ATOM 772 C C . THR A 1 115 ? 0.939 59.736 9.559 1.00 11.09 107 THR A C 1
ATOM 773 O O . THR A 1 115 ? 2.045 60.195 9.815 1.00 13.35 107 THR A O 1
ATOM 777 N N . TYR A 1 116 ? 0.206 59.029 10.423 1.00 11.32 108 TYR A N 1
ATOM 778 C CA . TYR A 1 116 ? 0.776 58.569 11.668 1.00 11.42 108 TYR A CA 1
ATOM 779 C C . TYR A 1 116 ? 0.666 57.038 11.720 1.00 11.68 108 TYR A C 1
ATOM 780 O O . TYR A 1 116 ? -0.230 56.456 11.112 1.00 13.03 108 TYR A O 1
ATOM 789 N N . ASN A 1 117 ? 1.575 56.458 12.481 1.00 12.86 109 ASN A N 1
ATOM 790 C CA . ASN A 1 117 ? 1.693 54.987 12.601 1.00 14.39 109 ASN A CA 1
ATOM 791 C C . ASN A 1 117 ? 1.679 54.663 14.048 1.00 14.11 109 ASN A C 1
ATOM 792 O O . ASN A 1 117 ? 2.544 55.046 14.809 1.00 14.72 109 ASN A O 1
ATOM 797 N N . VAL A 1 118 ? 0.653 53.926 14.460 1.00 17.95 110 VAL A N 1
ATOM 798 C CA . VAL A 1 118 ? 0.492 53.591 15.865 1.00 20.95 110 VAL A CA 1
ATOM 799 C C . VAL A 1 118 ? 1.544 52.614 16.363 1.00 21.28 110 VAL A C 1
ATOM 800 O O . VAL A 1 118 ? 2.082 52.808 17.467 1.00 27.90 110 VAL A O 1
ATOM 804 N N . ASP A 1 119 ? 1.939 51.655 15.569 1.00 19.82 111 ASP A N 1
ATOM 805 C CA . ASP A 1 119 ? 2.930 50.701 16.021 1.00 22.65 111 ASP A CA 1
ATOM 806 C C . ASP A 1 119 ? 4.258 51.319 16.223 1.00 22.26 111 ASP A C 1
ATOM 807 O O . ASP A 1 119 ? 4.982 50.960 17.151 1.00 27.05 111 ASP A O 1
ATOM 812 N N . GLU A 1 120 ? 4.598 52.253 15.383 1.00 20.60 112 GLU A N 1
ATOM 813 C CA . GLU A 1 120 ? 5.888 52.909 15.477 1.00 21.66 112 GLU A CA 1
ATOM 814 C C . GLU A 1 120 ? 5.872 54.155 16.356 1.00 19.70 112 GLU A C 1
ATOM 815 O O . GLU A 1 120 ? 6.910 54.711 16.707 1.00 23.20 112 GLU A O 1
ATOM 821 N N . GLN A 1 121 ? 4.693 54.633 16.710 1.00 18.70 113 GLN A N 1
ATOM 822 C CA . GLN A 1 121 ? 4.558 55.933 17.411 1.00 17.24 113 GLN A CA 1
ATOM 823 C C . GLN A 1 121 ? 5.332 57.004 16.598 1.00 15.35 113 GLN A C 1
ATOM 824 O O . GLN A 1 121 ? 6.135 57.766 17.113 1.00 16.48 113 GLN A O 1
ATOM 830 N N . SER A 1 122 ? 5.016 57.061 15.299 1.00 13.40 114 SER A N 1
ATOM 831 C CA . SER A 1 122 ? 5.651 57.991 14.371 1.00 13.09 114 SER A CA 1
ATOM 832 C C . SER A 1 122 ? 4.595 58.814 13.662 1.00 11.43 114 SER A C 1
ATOM 833 O O . SER A 1 122 ? 3.442 58.403 13.501 1.00 12.26 114 SER A O 1
ATOM 836 N N . ILE A 1 123 ? 5.025 59.983 13.205 1.00 11.29 115 ILE A N 1
ATOM 837 C CA . ILE A 1 123 ? 4.213 60.930 12.429 1.00 11.10 115 ILE A CA 1
ATOM 838 C C . ILE A 1 123 ? 5.125 61.434 11.331 1.00 11.67 115 ILE A C 1
ATOM 839 O O . ILE A 1 123 ? 6.201 61.947 11.622 1.00 13.92 115 ILE A O 1
ATOM 844 N N . LYS A 1 124 ? 4.701 61.297 10.070 1.00 10.60 116 LYS A N 1
ATOM 845 C CA .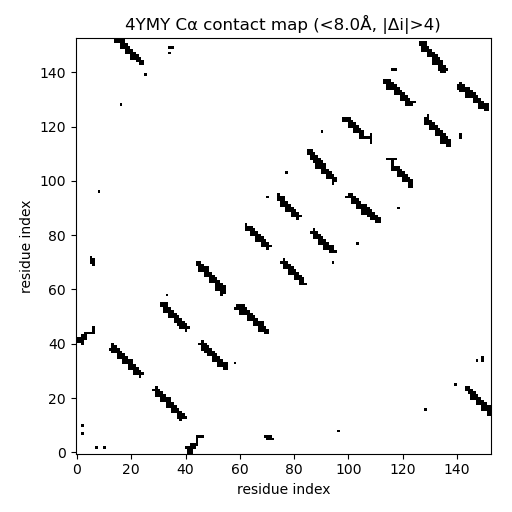 LYS A 1 124 ? 5.492 61.705 8.939 1.00 11.48 116 LYS A CA 1
ATOM 846 C C . LYS A 1 124 ? 4.690 62.681 8.098 1.00 10.75 116 LYS A C 1
ATOM 847 O O . LYS A 1 124 ? 3.614 62.362 7.640 1.00 12.32 116 LYS A O 1
ATOM 853 N N . LEU A 1 125 ? 5.258 63.865 7.905 1.00 10.40 117 LEU A N 1
ATOM 854 C CA . LEU A 1 125 ? 4.555 64.994 7.291 1.00 10.31 117 LEU A CA 1
ATOM 855 C C . LEU A 1 125 ? 5.421 65.579 6.182 1.00 10.66 117 LEU A C 1
ATOM 856 O O . LEU A 1 125 ? 6.633 65.701 6.316 1.00 11.32 117 LEU A O 1
ATOM 861 N N . LYS A 1 126 ? 4.771 66.053 5.116 1.00 11.04 118 LYS A N 1
ATOM 862 C CA . LYS A 1 126 ? 5.413 66.866 4.098 1.00 12.35 118 LYS A CA 1
ATOM 863 C C . LYS A 1 126 ? 4.534 68.041 3.775 1.00 11.16 118 LYS A C 1
ATOM 864 O O . LYS A 1 126 ? 3.323 67.932 3.739 1.00 11.16 118 LYS A O 1
ATOM 870 N N . SER A 1 127 ? 5.149 69.198 3.433 1.00 11.30 119 SER A N 1
ATOM 871 C CA . SER A 1 127 ? 4.365 70.381 3.197 1.00 10.88 119 SER A CA 1
ATOM 872 C C . SER A 1 127 ? 3.601 70.311 1.886 1.00 11.34 119 SER A C 1
ATOM 873 O O . SER A 1 127 ? 4.157 69.972 0.819 1.00 14.38 119 SER A O 1
ATOM 876 N N . ASP A 1 128 ? 2.350 70.694 1.928 1.00 12.07 120 ASP A N 1
ATOM 877 C CA A ASP A 1 128 ? 1.567 71.010 0.777 0.50 14.20 120 ASP A CA 1
ATOM 878 C CA B ASP A 1 128 ? 1.558 71.033 0.791 0.50 14.27 120 ASP A CA 1
ATOM 879 C C . ASP A 1 128 ? 1.734 72.466 0.382 1.00 14.05 120 ASP A C 1
ATOM 880 O O . ASP A 1 128 ? 1.487 72.814 -0.735 1.00 17.98 120 ASP A O 1
ATOM 889 N N . LEU A 1 129 ? 2.104 73.313 1.375 1.00 13.27 121 LEU A N 1
ATOM 890 C CA . LEU A 1 129 ? 2.233 74.725 1.174 1.00 14.37 121 LEU A CA 1
ATOM 891 C C . LEU A 1 129 ? 3.256 75.256 2.183 1.00 12.99 121 LEU A C 1
ATOM 892 O O . LEU A 1 129 ? 3.201 74.885 3.364 1.00 12.98 121 LEU A O 1
ATOM 897 N N . VAL A 1 130 ? 4.112 76.148 1.736 1.00 13.24 122 VAL A N 1
ATOM 898 C CA . VAL A 1 130 ? 4.925 76.995 2.610 1.00 13.78 122 VAL A CA 1
ATOM 899 C C . VAL A 1 130 ? 4.647 78.426 2.197 1.00 14.60 122 VAL A C 1
ATOM 900 O O . VAL A 1 130 ? 4.750 78.760 1.021 1.00 18.70 122 VAL A O 1
ATOM 904 N N . GLY A 1 131 ? 4.189 79.246 3.135 1.00 12.87 123 GLY A N 1
ATOM 905 C CA . GLY A 1 131 ? 3.786 80.599 2.806 1.00 13.92 123 GLY A CA 1
ATOM 906 C C . GLY A 1 131 ? 4.739 81.622 3.406 1.00 11.92 123 GLY A C 1
ATOM 907 O O . GLY A 1 131 ? 5.222 81.491 4.505 1.00 12.65 123 GLY A O 1
ATOM 908 N N . ASN A 1 132 ? 4.954 82.673 2.592 1.00 13.03 124 ASN A N 1
ATOM 909 C CA . ASN A 1 132 ? 5.738 83.840 3.006 1.00 13.45 124 ASN A CA 1
ATOM 910 C C . ASN A 1 132 ? 7.194 83.572 3.148 1.00 15.60 124 ASN A C 1
ATOM 911 O O . ASN A 1 132 ? 7.893 84.341 3.794 1.00 18.71 124 ASN A O 1
ATOM 916 N N . ALA A 1 133 ? 7.713 82.519 2.490 1.00 16.24 125 ALA A N 1
ATOM 917 C CA . ALA A 1 133 ? 9.106 82.206 2.589 1.00 17.56 125 ALA A CA 1
ATOM 918 C C . ALA A 1 133 ? 9.901 82.888 1.496 1.00 21.04 125 ALA A C 1
ATOM 919 O O . ALA A 1 133 ? 9.481 82.869 0.355 1.00 24.87 125 ALA A O 1
ATOM 921 N N . SER A 1 134 ? 11.080 83.379 1.826 1.00 23.85 126 SER A N 1
ATOM 922 C CA . SER A 1 134 ? 11.917 83.912 0.808 1.00 26.28 126 SER A CA 1
ATOM 923 C C . SER A 1 134 ? 12.728 82.902 0.069 1.00 24.60 126 SER A C 1
ATOM 924 O O . SER A 1 134 ? 13.071 83.151 -1.085 1.00 29.35 126 SER A O 1
ATOM 927 N N . LYS A 1 135 ? 13.093 81.806 0.712 1.00 23.55 127 LYS A N 1
ATOM 928 C CA . LYS A 1 135 ? 13.928 80.805 0.103 1.00 22.34 127 LYS A CA 1
ATOM 929 C C . LYS A 1 135 ? 13.397 79.377 0.268 1.00 18.56 127 LYS A C 1
ATOM 930 O O . LYS A 1 135 ? 13.587 78.573 -0.689 1.00 18.70 127 LYS A O 1
ATOM 936 N N . VAL A 1 136 ? 12.867 78.982 1.388 1.00 17.21 128 VAL A N 1
ATOM 937 C CA . VAL A 1 136 ? 12.422 77.633 1.583 1.00 15.56 128 VAL A CA 1
ATOM 938 C C . VAL A 1 136 ? 11.252 77.343 0.663 1.00 13.61 128 VAL A C 1
ATOM 939 O O . VAL A 1 136 ? 10.332 78.133 0.545 1.00 16.28 128 VAL A O 1
ATOM 943 N N . LYS A 1 137 ? 11.312 76.136 0.049 1.00 12.83 129 LYS A N 1
ATOM 944 C CA A LYS A 1 137 ? 10.282 75.665 -0.861 0.48 12.34 129 LYS A CA 1
ATOM 945 C CA B LYS A 1 137 ? 10.281 75.665 -0.867 0.52 12.49 129 LYS A CA 1
ATOM 946 C C . LYS A 1 137 ? 9.396 74.580 -0.255 1.00 11.57 129 LYS A C 1
ATOM 947 O O . LYS A 1 137 ? 8.169 74.700 -0.278 1.00 13.43 129 LYS A O 1
ATOM 958 N N . GLU A 1 138 ? 10.016 73.504 0.266 1.00 11.79 130 GLU A N 1
ATOM 959 C CA . GLU A 1 138 ? 9.290 72.450 0.955 1.00 11.49 130 GLU A CA 1
ATOM 960 C C . GLU A 1 138 ? 9.939 72.217 2.303 1.00 11.32 130 GLU A C 1
ATOM 961 O O . GLU A 1 138 ? 11.133 72.437 2.509 1.00 11.90 130 GLU A O 1
ATOM 967 N N . ILE A 1 139 ? 9.095 71.757 3.212 1.00 11.52 131 ILE A N 1
ATOM 968 C CA . ILE A 1 139 ? 9.494 71.368 4.569 1.00 11.66 131 ILE A CA 1
ATOM 969 C C . ILE A 1 139 ? 8.892 70.006 4.846 1.00 11.72 131 ILE A C 1
ATOM 970 O O . ILE A 1 139 ? 7.682 69.820 4.638 1.00 12.77 131 ILE A O 1
ATOM 975 N N . SER A 1 140 ? 9.690 69.080 5.345 1.00 11.69 132 SER A N 1
ATOM 976 C CA . SER A 1 140 ? 9.139 67.839 5.862 1.00 12.04 132 SER A CA 1
ATOM 977 C C . SER A 1 140 ? 9.449 67.754 7.338 1.00 11.40 132 SER A C 1
ATOM 978 O O . SER A 1 140 ? 10.477 68.268 7.807 1.00 12.55 132 SER A O 1
ATOM 983 N N . ARG A 1 141 ? 8.549 67.136 8.094 1.00 11.37 133 ARG A N 1
ATOM 984 C CA . ARG A 1 141 ? 8.687 66.993 9.523 1.00 12.22 133 ARG A CA 1
ATOM 985 C C . ARG A 1 141 ? 8.371 65.555 9.891 1.00 12.91 133 ARG A C 1
ATOM 986 O O . ARG A 1 141 ? 7.309 65.059 9.512 1.00 14.03 133 ARG A O 1
ATOM 994 N N . GLU A 1 142 ? 9.238 64.910 10.650 1.00 13.86 134 GLU A N 1
ATOM 995 C CA . GLU A 1 142 ? 8.986 63.547 11.078 1.00 15.34 134 GLU A CA 1
ATOM 996 C C . GLU A 1 142 ? 9.225 63.476 12.558 1.00 14.99 134 GLU A C 1
ATOM 997 O O . GLU A 1 142 ? 10.271 63.890 13.023 1.00 17.99 134 GLU A O 1
ATOM 1003 N N . PHE A 1 143 ? 8.247 62.956 13.292 1.00 13.07 135 PHE A N 1
ATOM 1004 C CA . PHE A 1 143 ? 8.345 62.704 14.691 1.00 12.11 135 PHE A CA 1
ATOM 1005 C C . PHE A 1 143 ? 8.390 61.220 14.964 1.00 12.45 135 PHE A C 1
ATOM 1006 O O . PHE A 1 143 ? 7.729 60.430 14.262 1.00 13.48 135 PHE A O 1
ATOM 1014 N N . GLU A 1 144 ? 9.094 60.840 16.014 1.00 12.19 136 GLU A N 1
ATOM 1015 C CA . GLU A 1 144 ? 9.091 59.436 16.437 1.00 12.96 136 GLU A CA 1
ATOM 1016 C C . GLU A 1 144 ? 9.281 59.418 17.951 1.00 11.79 136 GLU A C 1
ATOM 1017 O O . GLU A 1 144 ? 10.202 60.091 18.471 1.00 12.41 136 GLU A O 1
ATOM 1023 N N . LEU A 1 145 ? 8.466 58.637 18.656 1.00 11.61 137 LEU A N 1
ATOM 1024 C CA . LEU A 1 145 ? 8.706 58.390 20.063 1.00 11.11 137 LEU A CA 1
ATOM 1025 C C . LEU A 1 145 ? 9.735 57.272 20.154 1.00 11.62 137 LEU A C 1
ATOM 1026 O O . LEU A 1 145 ? 9.524 56.200 19.585 1.00 14.65 137 LEU A O 1
ATOM 1031 N N . VAL A 1 146 ? 10.834 57.541 20.843 1.00 11.35 138 VAL A N 1
ATOM 1032 C CA . VAL A 1 146 ? 11.978 56.611 20.936 1.00 12.28 138 VAL A CA 1
ATOM 1033 C C . VAL A 1 146 ? 12.284 56.460 22.412 1.00 11.93 138 VAL A C 1
ATOM 1034 O O . VAL A 1 146 ? 12.714 57.403 23.092 1.00 11.93 138 VAL A O 1
ATOM 1038 N N . ASP A 1 147 ? 12.019 55.265 22.953 1.00 13.36 139 ASP A N 1
ATOM 1039 C CA . ASP A 1 147 ? 12.157 55.025 24.385 1.00 13.48 139 ASP A CA 1
ATOM 1040 C C . ASP A 1 147 ? 11.491 56.104 25.208 1.00 12.72 139 ASP A C 1
ATOM 1041 O O . ASP A 1 147 ? 12.029 56.569 26.216 1.00 13.76 139 ASP A O 1
ATOM 1046 N N . GLY A 1 148 ? 10.286 56.511 24.796 1.00 12.28 140 GLY A N 1
ATOM 1047 C CA . GLY A 1 148 ? 9.524 57.490 25.529 1.00 12.55 140 GLY A CA 1
ATOM 1048 C C . GLY A 1 148 ? 9.953 58.949 25.326 1.00 11.87 140 GLY A C 1
ATOM 1049 O O . GLY A 1 148 ? 9.305 59.805 25.919 1.00 13.10 140 GLY A O 1
ATOM 1050 N N . LYS A 1 149 ? 10.975 59.201 24.523 1.00 11.25 141 LYS A N 1
ATOM 1051 C CA . LYS A 1 149 ? 11.425 60.553 24.206 1.00 10.71 141 LYS A CA 1
ATOM 1052 C C . LYS A 1 149 ? 10.869 60.936 22.838 1.00 10.59 141 LYS A C 1
ATOM 1053 O O . LYS A 1 149 ? 10.712 60.097 21.959 1.00 11.63 141 LYS A O 1
ATOM 1059 N N . LEU A 1 150 ? 10.623 62.226 22.641 1.00 10.54 142 LEU A N 1
ATOM 1060 C CA . LEU A 1 150 ? 10.148 62.707 21.362 1.00 10.77 142 LEU A CA 1
ATOM 1061 C C . LEU A 1 150 ? 11.326 63.138 20.526 1.00 10.09 142 LEU A C 1
ATOM 1062 O O . LEU A 1 150 ? 12.054 64.074 20.857 1.00 11.58 142 LEU A O 1
ATOM 1067 N N . SER A 1 151 ? 11.501 62.472 19.379 1.00 10.56 143 SER A N 1
ATOM 1068 C CA . SER A 1 151 ? 12.508 62.869 18.408 1.00 10.47 143 SER A CA 1
ATOM 1069 C C . SER A 1 151 ? 11.824 63.477 17.223 1.00 9.85 143 SER A C 1
ATOM 1070 O O . SER A 1 151 ? 10.726 63.076 16.816 1.00 11.37 143 SER A O 1
ATOM 1075 N N . TYR A 1 152 ? 12.516 64.402 16.578 1.00 11.87 144 TYR A N 1
ATOM 1076 C CA . TYR A 1 152 ? 12.120 64.726 15.190 1.00 12.95 144 TYR A CA 1
ATOM 1077 C C . TYR A 1 152 ? 13.303 65.038 14.291 1.00 13.04 144 TYR A C 1
ATOM 1078 O O . TYR A 1 152 ? 14.397 65.330 14.743 1.00 13.82 144 TYR A O 1
ATOM 1087 N N . VAL A 1 153 ? 13.016 64.983 12.996 1.00 15.76 145 VAL A N 1
ATOM 1088 C CA . VAL A 1 153 ? 13.902 65.482 11.969 1.00 16.18 145 VAL A CA 1
ATOM 1089 C C . VAL A 1 153 ? 13.004 66.545 11.174 1.00 16.60 145 VAL A C 1
ATOM 1090 O O . VAL A 1 153 ? 11.903 66.159 10.733 1.00 18.30 145 VAL A O 1
ATOM 1094 N N . VAL A 1 154 ? 13.508 67.767 10.936 1.00 14.13 146 VAL A N 1
ATOM 1095 C CA . VAL A 1 154 ? 12.961 68.682 9.939 1.00 13.45 146 VAL A CA 1
ATOM 1096 C C . VAL A 1 154 ? 13.901 68.689 8.756 1.00 12.67 146 VAL A C 1
ATOM 1097 O O . VAL A 1 154 ? 15.121 68.891 8.940 1.00 14.01 146 VAL A O 1
ATOM 1101 N N . ARG A 1 155 ? 13.359 68.494 7.562 1.00 12.46 147 ARG A N 1
ATOM 1102 C CA . ARG A 1 155 ? 14.105 68.610 6.320 1.00 12.66 147 ARG A CA 1
ATOM 1103 C C . ARG A 1 155 ? 13.556 69.783 5.549 1.00 11.87 147 ARG A C 1
ATOM 1104 O O . ARG A 1 155 ? 12.363 70.080 5.611 1.00 12.25 147 ARG A O 1
ATOM 1112 N N . LEU A 1 156 ? 14.432 70.470 4.825 1.00 12.15 148 LEU A N 1
ATOM 1113 C CA . LEU A 1 156 ? 14.057 71.660 4.049 1.00 12.64 148 LEU A CA 1
ATOM 1114 C C . LEU A 1 156 ? 14.652 71.553 2.639 1.00 11.61 148 LEU A C 1
ATOM 1115 O O . LEU A 1 156 ? 15.768 71.038 2.488 1.00 12.05 148 LEU A O 1
ATOM 1120 N N . SER A 1 157 ? 13.941 72.117 1.664 1.00 11.56 149 SER A N 1
ATOM 1121 C CA . SER A 1 157 ? 14.469 72.344 0.332 1.00 11.84 149 SER A CA 1
ATOM 1122 C C . SER A 1 157 ? 14.439 73.829 0.044 1.00 12.17 149 SER A C 1
ATOM 1123 O O . SER A 1 157 ? 13.660 74.604 0.642 1.00 13.41 149 SER A O 1
ATOM 1126 N N . THR A 1 158 ? 15.243 74.203 -0.925 1.00 12.84 150 THR A N 1
ATOM 1127 C CA . THR A 1 158 ? 15.172 75.518 -1.544 1.00 13.61 150 THR A CA 1
ATOM 1128 C C . THR A 1 158 ? 15.209 75.315 -3.071 1.00 13.14 150 THR A C 1
ATOM 1129 O O . THR A 1 158 ? 15.247 74.200 -3.564 1.00 14.02 150 THR A O 1
ATOM 1133 N N . THR A 1 159 ? 15.140 76.392 -3.832 1.00 15.00 151 THR A N 1
ATOM 1134 C CA . THR A 1 159 ? 15.186 76.289 -5.266 1.00 15.93 151 THR A CA 1
ATOM 1135 C C . THR A 1 159 ? 16.413 75.542 -5.757 1.00 14.71 151 THR A C 1
ATOM 1136 O O . THR A 1 159 ? 16.336 74.840 -6.752 1.00 16.00 151 THR A O 1
ATOM 1140 N N . THR A 1 160 ? 17.539 75.723 -5.040 1.00 15.48 152 THR A N 1
ATOM 1141 C CA . THR A 1 160 ? 18.785 75.120 -5.466 1.00 16.54 152 THR A CA 1
ATOM 1142 C C . THR A 1 160 ? 19.275 73.966 -4.578 1.00 17.18 152 THR A C 1
ATOM 1143 O O . THR A 1 160 ? 20.177 73.251 -5.014 1.00 19.64 152 THR A O 1
ATOM 1147 N N . ASN A 1 161 ? 18.684 73.767 -3.408 1.00 15.76 153 ASN A N 1
ATOM 1148 C CA . ASN A 1 161 ? 19.111 72.718 -2.510 1.00 16.11 153 ASN A CA 1
ATOM 1149 C C . ASN A 1 161 ? 17.967 71.709 -2.330 1.00 15.44 153 ASN A C 1
ATOM 1150 O O . ASN A 1 161 ? 16.938 72.045 -1.762 1.00 14.65 153 ASN A O 1
ATOM 1155 N N . PRO A 1 162 ? 18.129 70.450 -2.748 1.00 15.34 154 PRO A N 1
ATOM 1156 C CA . PRO A 1 162 ? 17.030 69.487 -2.576 1.00 14.01 154 PRO A CA 1
ATOM 1157 C C . PRO A 1 162 ? 16.766 69.183 -1.108 1.00 14.17 154 PRO A C 1
ATOM 1158 O O . PRO A 1 162 ? 17.619 69.418 -0.236 1.00 15.23 154 PRO A O 1
ATOM 1162 N N . LEU A 1 163 ? 15.581 68.673 -0.853 1.00 13.24 155 LEU A N 1
ATOM 1163 C CA . LEU A 1 163 ? 15.149 68.328 0.495 1.00 12.88 155 LEU A CA 1
ATOM 1164 C C . LEU A 1 163 ? 16.198 67.537 1.224 1.00 14.14 155 LEU A C 1
ATOM 1165 O O . LEU A 1 163 ? 16.663 66.502 0.764 1.00 16.11 155 LEU A O 1
ATOM 1170 N N . GLN A 1 164 ? 16.585 68.025 2.398 1.00 13.76 156 GLN A N 1
ATOM 1171 C CA . GLN A 1 164 ? 17.645 67.398 3.161 1.00 15.15 156 GLN A CA 1
ATOM 1172 C C . GLN A 1 164 ? 17.526 67.854 4.590 1.00 14.10 156 GLN A C 1
ATOM 1173 O O . GLN A 1 164 ? 16.903 68.871 4.913 1.00 14.05 156 GLN A O 1
ATOM 1179 N N . PRO A 1 165 ? 18.132 67.098 5.533 1.00 16.73 157 PRO A N 1
ATOM 1180 C CA . PRO A 1 165 ? 18.040 67.475 6.953 1.00 16.95 157 PRO A CA 1
ATOM 1181 C C . PRO A 1 165 ? 18.501 68.895 7.228 1.0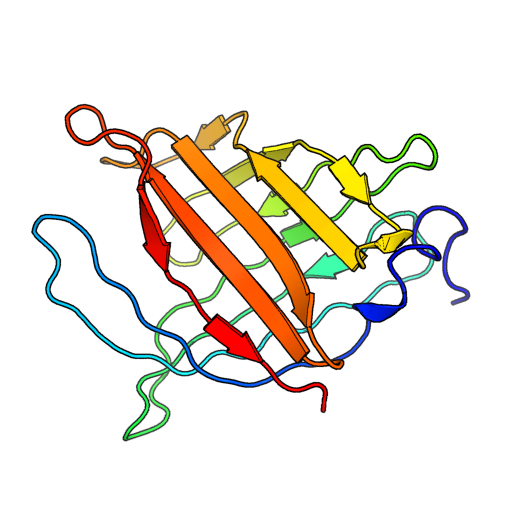0 15.91 157 PRO A C 1
ATOM 1182 O O . PRO A 1 165 ? 19.517 69.370 6.696 1.00 18.06 157 PRO A O 1
ATOM 1186 N N . ALA A 1 166 ? 17.796 69.552 8.145 1.00 14.70 158 ALA A N 1
ATOM 1187 C CA . ALA A 1 166 ? 18.110 70.868 8.613 1.00 14.60 158 ALA A CA 1
ATOM 1188 C C . ALA A 1 166 ? 18.120 70.942 10.126 1.00 15.00 158 ALA A C 1
ATOM 1189 O O . ALA A 1 166 ? 19.008 71.603 10.684 1.00 16.45 158 ALA A O 1
ATOM 1191 N N . LEU A 1 167 ? 17.171 70.306 10.806 1.00 13.74 159 LEU A N 1
ATOM 1192 C CA . LEU A 1 167 ? 17.066 70.378 12.263 1.00 13.61 159 LEU A CA 1
ATOM 1193 C C . LEU A 1 167 ? 16.800 68.972 12.785 1.00 13.60 159 LEU A C 1
ATOM 1194 O O . LEU A 1 167 ? 16.029 68.194 12.194 1.00 14.95 159 LEU A O 1
ATOM 1199 N N . LYS A 1 168 ? 17.367 68.637 13.927 1.00 13.61 160 LYS A N 1
ATOM 1200 C CA A LYS A 1 168 ? 16.972 67.396 14.617 0.51 15.14 160 LYS A CA 1
ATOM 1201 C CA B LYS A 1 168 ? 17.161 67.325 14.614 0.49 14.17 160 LYS A CA 1
ATOM 1202 C C . LYS A 1 168 ? 17.097 67.634 16.113 1.00 13.59 160 LYS A C 1
ATOM 1203 O O . LYS A 1 168 ? 17.978 68.334 16.594 1.00 15.94 160 LYS A O 1
ATOM 1214 N N . ALA A 1 169 ? 16.130 67.090 16.840 1.00 11.45 161 ALA A N 1
ATOM 1215 C CA . ALA A 1 169 ? 16.093 67.294 18.265 1.00 10.48 161 ALA A CA 1
ATOM 1216 C C . ALA A 1 169 ? 15.522 66.075 18.961 1.00 9.96 161 ALA A C 1
ATOM 1217 O O . ALA A 1 169 ? 14.790 65.273 18.357 1.00 10.84 161 ALA A O 1
ATOM 1219 N N . ILE A 1 170 ? 15.826 65.955 20.238 1.00 9.91 162 ILE A N 1
ATOM 1220 C CA . ILE A 1 170 ? 15.250 64.941 21.098 1.00 9.96 162 ILE A CA 1
ATOM 1221 C C . ILE A 1 170 ? 14.824 65.624 22.382 1.00 9.40 162 ILE A C 1
ATOM 1222 O O . ILE A 1 170 ? 15.587 66.392 22.968 1.00 10.63 162 ILE A O 1
ATOM 1227 N N . LEU A 1 171 ? 13.606 65.337 22.814 1.00 9.64 163 LEU A N 1
ATOM 1228 C CA . LEU A 1 171 ? 13.012 65.971 23.981 1.00 9.70 163 LEU A CA 1
ATOM 1229 C C . LEU A 1 171 ? 12.491 64.935 24.953 1.00 9.73 163 LEU A C 1
ATOM 1230 O O . LEU A 1 171 ? 11.889 63.936 24.581 1.00 10.50 163 LEU A O 1
ATOM 1235 N N . ASP A 1 172 ? 12.712 65.195 26.239 1.00 10.51 164 ASP A N 1
ATOM 1236 C CA . ASP A 1 172 ? 12.164 64.371 27.304 1.00 11.15 164 ASP A CA 1
ATOM 1237 C C . ASP A 1 172 ? 10.807 64.879 27.739 1.00 10.68 164 ASP A C 1
ATOM 1238 O O . ASP A 1 172 ? 10.555 66.093 27.767 1.00 11.06 164 ASP A O 1
ATOM 1243 N N . LYS A 1 173 ? 9.936 63.935 28.109 1.00 11.21 165 LYS A N 1
ATOM 1244 C CA . LYS A 1 173 ? 8.631 64.308 28.613 1.00 11.66 165 LYS A CA 1
ATOM 1245 C C . LYS A 1 173 ? 8.736 64.777 30.027 1.00 12.00 165 LYS A C 1
ATOM 1246 O O . LYS A 1 173 ? 9.355 64.104 30.868 1.00 14.80 165 LYS A O 1
ATOM 1252 N N . LEU A 1 174 ? 8.154 65.904 30.345 1.00 11.18 166 LEU A N 1
ATOM 1253 C CA . LEU A 1 174 ? 8.200 66.465 31.684 1.00 12.38 166 LEU A CA 1
ATOM 1254 C C . LEU A 1 174 ? 7.107 65.936 32.549 1.00 14.07 166 LEU A C 1
ATOM 1255 O O . LEU A 1 174 ? 6.069 65.481 32.039 1.00 15.14 166 LEU A O 1
#

B-factor: mean 19.64, std 12.02, range [8.28, 102.65]

Secondary structure (DSSP, 8-state):
-PPPTTTGGGGGG-EEEEEEEEEEETTEEEEEEEEEEEEE--SSS-EEEEEEEE-TTT--EEEEEEEEEEE-TTSEEEEEEEETTS-EEEEEEEEETTTTEEEEEEEEEES-SSEEEEEEEEEEETTEEEEEEEEEESSS-SEEEEEEEEEE-

Nearest PDB structures (foldseek):
  4ymy-assembly1_A-2  TM=1.007E+00  e=8.588E-28  Arabidopsis thaliana
  3wjg-assembly1_A-2  TM=1.004E+00  e=1.905E-27  Arabidopsis thaliana
  3wjd-assembly1_A-2  TM=1.004E+00  e=3.296E-27  Arabidopsis thaliana
  7bbm-assembly1_A-2  TM=1.005E+00  e=4.227E-27  Arabidopsis thaliana
  2a13-assembly1_A  TM=1.005E+00  e=6.297E-27  Arabidopsis thaliana

Foldseek 3Di:
DDAAPQCVLLCLQAAKWKWKKWFDDVVDDIDIKIKMWHWDDDNDQKIKIKMWIAHPPPRHTDWIKIWIWHGGPVFKIWIWMAIRVGKIFIWIDGADSVFSKTKIKTPDIPPDPFWDIKIKMWTQDVSKIKMWIWTAGPPRPTDTTMIIIIHGD

Sequence (153 aa):
PPVHPFVAPLSYLLGTWRGQGEGEYPTIPSFRRYGEEIRRFSHSSGKPVIAYTQKKTWKLEESGAPALAESSGYFRPRPDGSIEEVVIACCCSTGLVEVQKGTYNVDEQSIKLKSDDLVGNASKVKKEISREFELVDGKLSYVVRLSTTTNPLQPALKKAILDKL

CATH classification: 2.40.128.20

Solvent-accessible surface area: 8467 Å² total; per-residue (Å²): 124,116,58,43,103,55,0,49,49,2,52,37,0,34,28,34,2,104,21,92,6,46,0,104,19,55,142,81,113,67,90,147,15,0,1,31,1,131,2,27,51,77,21,129,43,31,0,30,5,69,23,107,16,43,110,68,150,81,42,32,124,54,99,43,26,49,6,115,0,101,1,133,92,121,15,41,5,57,0,55,6,50,25,75,83,34,38,71,4,38,0,97,24,79,21,63,93,141,92,67,5,0,105,1,143,21,100,90,30,16,128,33,107,146,32,109,87,8,4,17,55,9,80,26,54,146,43,82,0,19,16,41,10,69,34,5,27,111,118,39,105,79,49,64,7,53,97,4,94,0,67,102,130

InterPro domains:
  IPR012674 Calycin [G3DSA:2.40.128.20] (14-166)
  IPR012674 Calycin [SSF50814] (14-165)
  IPR014878 THAP4-like, heme-binding domain [PF08768] (20-165)
  IPR014878 THAP4-like, heme-binding domain [cd07828] (20-165)
  IPR045165 Nitrobindin family [PTHR15854] (6-165)